Protein AF-W1X9W5-F1 (afdb_monomer_lite)

Radius of gyration: 18.4 Å; chains: 1; bounding box: 48×28×49 Å

pLDDT: mean 82.98, std 13.57, range [32.81, 93.44]

Organism: NCBI:txid1403943

Foldseek 3Di:
DADEDPPQQPVLLVVLVVCVVVVHQDAAAEGEYQDFDDLVSLVVSCVSSVYDSLRYAYHHDDPDPLCRVVSCVVSCVVVVVCVVVVHDDDRDDSVVSVVVVVCVVPPPDDDDDDDDDPDPDDD

Sequence (123 aa):
MIKRVSKIAKPTQHSVKELLSIGIQPDILICRSDRAVPANERAKIALFCNVPEKAVISLKDVDSIYKIPGLLKSQGLDDYICKRFSLNCPGANLSEWEQVTFDEATPVSEVPIGMVGQYIDLP

Structure (mmCIF, N/CA/C/O backbone):
data_AF-W1X9W5-F1
#
_entry.id   AF-W1X9W5-F1
#
loop_
_atom_site.group_PDB
_atom_site.id
_atom_site.type_symbol
_atom_site.label_atom_id
_atom_site.label_alt_id
_atom_site.label_comp_id
_atom_site.label_asym_id
_atom_site.label_entity_id
_atom_site.label_seq_id
_atom_site.pdbx_PDB_ins_code
_atom_site.Cartn_x
_atom_site.Cartn_y
_atom_site.Cartn_z
_atom_site.occupancy
_atom_site.B_iso_or_equiv
_atom_site.auth_seq_id
_atom_site.auth_comp_id
_atom_site.auth_asym_id
_atom_site.auth_atom_id
_atom_site.pdbx_PDB_model_num
ATOM 1 N N . MET A 1 1 ? 1.409 6.907 8.549 1.00 38.00 1 MET A N 1
ATOM 2 C CA . MET A 1 1 ? 2.759 6.596 9.073 1.00 38.00 1 MET A CA 1
ATOM 3 C C . MET A 1 1 ? 3.094 5.160 8.700 1.00 38.00 1 MET A C 1
ATOM 5 O O . MET A 1 1 ? 2.330 4.280 9.069 1.00 38.00 1 MET A O 1
ATOM 9 N N . ILE A 1 2 ? 4.149 4.920 7.914 1.00 32.81 2 ILE A N 1
ATOM 10 C CA . ILE A 1 2 ? 4.482 3.578 7.409 1.00 32.81 2 ILE A CA 1
ATOM 11 C C . ILE A 1 2 ? 5.764 3.091 8.101 1.00 32.81 2 ILE A C 1
ATOM 13 O O . ILE A 1 2 ? 6.840 3.611 7.825 1.00 32.81 2 ILE A O 1
ATOM 17 N N . LYS A 1 3 ? 5.653 2.125 9.024 1.00 34.16 3 LYS A N 1
ATOM 18 C CA . LYS A 1 3 ? 6.789 1.489 9.722 1.00 34.16 3 LYS A CA 1
ATOM 19 C C . LYS A 1 3 ? 6.965 0.047 9.229 1.00 34.16 3 LYS A C 1
ATOM 21 O O . LYS A 1 3 ? 5.981 -0.666 9.076 1.00 34.16 3 LYS A O 1
ATOM 26 N N . ARG A 1 4 ? 8.216 -0.371 9.001 1.00 33.41 4 ARG A N 1
ATOM 27 C CA . ARG A 1 4 ? 8.625 -1.712 8.533 1.00 33.41 4 ARG A CA 1
ATOM 28 C C . ARG A 1 4 ? 9.105 -2.523 9.749 1.00 33.41 4 ARG A C 1
ATOM 30 O O . ARG A 1 4 ? 10.085 -2.104 10.355 1.00 33.41 4 ARG A O 1
ATOM 37 N N . VAL A 1 5 ? 8.435 -3.613 10.162 1.00 41.75 5 VAL A N 1
ATOM 38 C CA . VAL A 1 5 ? 8.871 -4.423 11.333 1.00 41.75 5 VAL A CA 1
ATOM 39 C C . VAL A 1 5 ? 8.517 -5.919 11.228 1.00 41.75 5 VAL A C 1
ATOM 41 O O . VAL A 1 5 ? 7.378 -6.269 10.945 1.00 41.75 5 VAL A O 1
ATOM 44 N N . SER A 1 6 ? 9.471 -6.798 11.579 1.00 41.47 6 SER A N 1
ATOM 45 C CA . SER A 1 6 ? 9.383 -8.278 11.574 1.00 41.47 6 SER A CA 1
ATOM 46 C C . SER A 1 6 ? 8.470 -8.922 12.641 1.00 41.47 6 SER A C 1
ATOM 48 O O . SER A 1 6 ? 8.312 -10.139 12.661 1.00 41.47 6 SER A O 1
ATOM 50 N N . LYS A 1 7 ? 7.868 -8.139 13.546 1.00 44.41 7 LYS A N 1
ATOM 51 C CA . LYS A 1 7 ? 6.775 -8.553 14.454 1.00 44.41 7 LYS A CA 1
ATOM 52 C C . LYS A 1 7 ? 5.679 -7.491 14.364 1.00 44.41 7 LYS A C 1
ATOM 54 O O . LYS A 1 7 ? 5.753 -6.479 15.055 1.00 44.41 7 LYS A O 1
ATOM 59 N N . ILE A 1 8 ? 4.702 -7.702 13.485 1.00 53.00 8 ILE A N 1
ATOM 60 C CA . ILE A 1 8 ? 3.794 -6.666 12.954 1.00 53.00 8 ILE A CA 1
ATOM 61 C C . ILE A 1 8 ? 2.929 -6.001 14.044 1.00 53.00 8 ILE A C 1
ATOM 63 O O . ILE A 1 8 ? 2.641 -4.806 13.964 1.00 53.00 8 ILE A O 1
ATOM 67 N N . ALA A 1 9 ? 2.558 -6.721 15.109 1.00 57.12 9 ALA A N 1
ATOM 68 C CA . ALA A 1 9 ? 1.592 -6.217 16.091 1.00 57.12 9 ALA A CA 1
ATOM 69 C C . ALA A 1 9 ? 2.145 -5.148 17.063 1.00 57.12 9 ALA A C 1
ATOM 71 O O . ALA A 1 9 ? 1.516 -4.110 17.251 1.00 57.12 9 ALA A O 1
ATOM 72 N N . LYS A 1 10 ? 3.318 -5.353 17.681 1.00 63.28 10 LYS A N 1
ATOM 73 C CA . LYS A 1 10 ? 3.824 -4.481 18.772 1.00 63.28 10 LYS A CA 1
ATOM 74 C C . LYS A 1 10 ? 4.188 -3.036 18.363 1.00 63.28 10 LYS A C 1
ATOM 76 O O . LYS A 1 10 ? 3.813 -2.112 19.081 1.00 63.28 10 LYS A O 1
ATOM 81 N N . PRO A 1 11 ? 4.901 -2.792 17.251 1.00 66.25 11 PRO A N 1
ATOM 82 C CA . PRO A 1 11 ? 5.256 -1.435 16.836 1.00 66.25 11 PRO A CA 1
ATOM 83 C C . PRO A 1 11 ? 4.056 -0.676 16.270 1.00 66.25 11 PRO A C 1
ATOM 85 O O . PRO A 1 11 ? 3.940 0.526 16.493 1.00 66.25 11 PRO A O 1
ATOM 88 N N . THR A 1 12 ? 3.142 -1.379 15.593 1.00 63.22 12 THR A N 1
ATOM 89 C CA . THR A 1 12 ? 1.865 -0.814 15.138 1.00 63.22 12 THR A CA 1
ATOM 90 C C . THR A 1 12 ? 1.024 -0.362 16.331 1.00 63.22 12 THR A C 1
ATOM 92 O O . THR A 1 12 ? 0.568 0.777 16.353 1.00 63.22 12 THR A O 1
ATOM 95 N N . GLN A 1 13 ? 0.910 -1.196 17.372 1.00 64.81 13 GLN A N 1
ATOM 96 C CA . GLN A 1 13 ? 0.240 -0.835 18.628 1.00 64.81 13 GLN A CA 1
ATOM 97 C C . GLN A 1 13 ? 0.864 0.401 19.289 1.00 64.81 13 GLN A C 1
ATOM 99 O O . GLN A 1 13 ? 0.133 1.282 19.734 1.00 64.81 13 GLN A O 1
ATOM 104 N N . HIS A 1 14 ? 2.199 0.495 19.334 1.00 72.25 14 HIS A N 1
ATOM 105 C CA . HIS A 1 14 ? 2.874 1.654 19.925 1.00 72.25 14 HIS A CA 1
ATOM 106 C C . HIS A 1 14 ? 2.569 2.944 19.160 1.00 72.25 14 HIS A C 1
ATOM 108 O O . HIS A 1 14 ? 2.193 3.939 19.769 1.00 72.25 14 HIS A O 1
ATOM 114 N N . SER A 1 15 ? 2.666 2.926 17.829 1.00 74.50 15 SER A N 1
ATOM 115 C CA . SER A 1 15 ? 2.401 4.124 17.028 1.00 74.50 15 SER A CA 1
ATOM 116 C C . SER A 1 15 ? 0.933 4.535 17.024 1.00 74.50 15 SER A C 1
ATOM 118 O O . SER A 1 15 ? 0.646 5.728 17.011 1.00 74.50 15 SER A O 1
ATOM 120 N N . VAL A 1 16 ? -0.003 3.587 17.112 1.00 75.00 16 VAL A N 1
ATOM 121 C CA . VAL A 1 16 ? -1.415 3.937 17.310 1.00 75.00 16 VAL A CA 1
ATOM 122 C C . VAL A 1 16 ? -1.646 4.524 18.702 1.00 75.00 16 VAL A C 1
ATOM 124 O O . VAL A 1 16 ? -2.357 5.514 18.821 1.00 75.00 16 VAL A O 1
ATOM 127 N N . LYS A 1 17 ? -1.001 3.996 19.748 1.00 76.25 17 LYS A N 1
ATOM 128 C CA . LYS A 1 17 ? -1.079 4.574 21.097 1.00 76.25 17 LYS A CA 1
ATOM 129 C C . LYS A 1 17 ? -0.522 6.001 21.144 1.00 76.25 17 LYS A C 1
ATOM 131 O O . LYS A 1 17 ? -1.114 6.847 21.804 1.00 76.25 17 LYS A O 1
ATOM 136 N N . GLU A 1 18 ? 0.569 6.280 20.431 1.00 81.69 18 GLU A N 1
ATOM 137 C CA . GLU A 1 18 ? 1.123 7.635 20.291 1.00 81.69 18 GLU A CA 1
ATOM 138 C C . GLU A 1 18 ? 0.139 8.578 19.582 1.00 81.69 18 GLU A C 1
ATOM 140 O O . GLU A 1 18 ? -0.132 9.664 20.089 1.00 81.69 18 GLU A O 1
ATOM 145 N N . LEU A 1 19 ? -0.466 8.152 18.466 1.00 81.12 19 LEU A N 1
ATOM 146 C CA . LEU A 1 19 ? -1.488 8.937 17.756 1.00 81.12 19 LEU A CA 1
ATOM 147 C C . LEU A 1 19 ? -2.722 9.214 18.628 1.00 81.12 19 LEU A C 1
ATOM 149 O O . LEU A 1 19 ? -3.206 10.342 18.687 1.00 81.12 19 LEU A O 1
ATOM 153 N N . LEU A 1 20 ? -3.193 8.210 19.367 1.00 79.62 20 LEU A N 1
ATOM 154 C CA . LEU A 1 20 ? -4.311 8.374 20.294 1.00 79.62 20 LEU A CA 1
ATOM 155 C C . LEU A 1 20 ? -3.945 9.279 21.477 1.00 79.62 20 LEU A C 1
ATOM 157 O O . LEU A 1 20 ? -4.798 10.023 21.952 1.00 79.62 20 LEU A O 1
ATOM 161 N N . SER A 1 21 ? -2.685 9.269 21.930 1.00 82.06 21 SER A N 1
ATOM 162 C CA . SER A 1 21 ? -2.223 10.125 23.034 1.00 82.06 21 SER A CA 1
ATOM 163 C C . SER A 1 21 ? -2.272 11.620 22.705 1.00 82.06 21 SER A C 1
ATOM 165 O O . SER A 1 21 ? -2.445 12.432 23.608 1.00 82.06 21 SER A O 1
ATOM 167 N N . ILE A 1 22 ? -2.191 11.974 21.418 1.00 88.56 22 ILE A N 1
ATOM 168 C CA . ILE A 1 22 ? -2.360 13.346 20.918 1.00 88.56 22 ILE A CA 1
ATOM 169 C C . ILE A 1 22 ? -3.801 13.638 20.460 1.00 88.56 22 ILE A C 1
ATOM 171 O O . ILE A 1 22 ? -4.065 14.697 19.898 1.00 88.56 22 ILE A O 1
ATOM 175 N N . GLY A 1 23 ? -4.737 12.710 20.691 1.00 83.12 23 GLY A N 1
ATOM 176 C CA . GLY A 1 23 ? -6.158 12.865 20.370 1.00 83.12 23 GLY A CA 1
ATOM 177 C C . GLY A 1 23 ? -6.547 12.525 18.927 1.00 83.12 23 GLY A C 1
ATOM 178 O O . GLY A 1 23 ? -7.665 12.831 18.522 1.00 83.12 23 GLY A O 1
ATOM 179 N N . ILE A 1 24 ? -5.666 11.893 18.143 1.00 85.75 24 ILE A N 1
ATOM 180 C CA . ILE A 1 24 ? -5.950 11.516 16.752 1.00 85.75 24 ILE A CA 1
ATOM 181 C C . ILE A 1 24 ? -6.372 10.047 16.688 1.00 85.75 24 ILE A C 1
ATOM 183 O O . ILE A 1 24 ? -5.572 9.143 16.941 1.00 85.75 24 ILE A O 1
ATOM 187 N N . GLN A 1 25 ? -7.621 9.800 16.291 1.00 84.38 25 GLN A N 1
ATOM 188 C CA . GLN A 1 25 ? -8.123 8.456 16.014 1.00 84.38 25 GLN A CA 1
ATOM 189 C C . GLN A 1 25 ? -7.921 8.110 14.529 1.00 84.38 25 GLN A C 1
ATOM 191 O O . GLN A 1 25 ? -8.449 8.815 13.671 1.00 84.38 25 GLN A O 1
ATOM 196 N N . PRO A 1 26 ? -7.178 7.042 14.192 1.00 85.88 26 PRO A N 1
ATOM 197 C CA . PRO A 1 26 ? -7.026 6.622 12.805 1.00 85.88 26 PRO A CA 1
ATOM 198 C C . PRO A 1 26 ? -8.298 5.930 12.291 1.00 85.88 26 PRO A C 1
ATOM 200 O O . PRO A 1 26 ? -8.840 5.055 12.960 1.00 85.88 26 PRO A O 1
ATOM 203 N N . ASP A 1 27 ? -8.734 6.258 11.074 1.00 86.88 27 ASP A N 1
ATOM 204 C CA . ASP A 1 27 ? -9.847 5.564 10.403 1.00 86.88 27 ASP A CA 1
ATOM 205 C C . ASP A 1 27 ? -9.411 4.310 9.635 1.00 86.88 27 ASP A C 1
ATOM 207 O O . ASP A 1 27 ? -10.208 3.390 9.444 1.00 86.88 27 ASP A O 1
ATOM 211 N N . ILE A 1 28 ? -8.167 4.306 9.144 1.00 90.06 28 ILE A N 1
ATOM 212 C CA . ILE A 1 28 ? -7.582 3.284 8.269 1.00 90.06 28 ILE A CA 1
ATOM 213 C C . ILE A 1 28 ? -6.135 3.048 8.699 1.00 90.06 28 ILE A C 1
ATOM 215 O O . ILE A 1 28 ? -5.386 3.994 8.956 1.00 90.06 28 ILE A O 1
ATOM 219 N N . LEU A 1 29 ? -5.723 1.782 8.735 1.00 89.38 29 LEU A N 1
ATOM 220 C CA . LEU A 1 29 ? -4.358 1.367 9.034 1.00 89.38 29 LEU A CA 1
ATOM 221 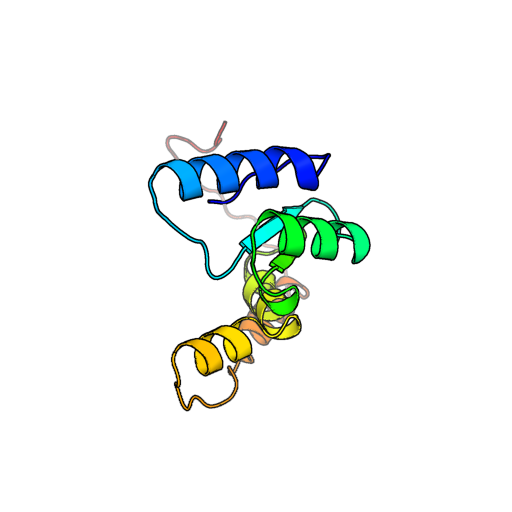C C . LEU A 1 29 ? -3.773 0.624 7.836 1.00 89.38 29 LEU A C 1
ATOM 223 O O . LEU A 1 29 ? -4.299 -0.403 7.419 1.00 89.38 29 LEU A O 1
ATOM 227 N N . ILE A 1 30 ? -2.656 1.125 7.309 1.00 89.62 30 ILE A N 1
ATOM 228 C CA . ILE A 1 30 ? -1.883 0.446 6.266 1.00 89.62 30 ILE A CA 1
ATOM 229 C C . ILE A 1 30 ? -0.688 -0.228 6.935 1.00 89.62 30 ILE A C 1
ATOM 231 O O . ILE A 1 30 ? 0.255 0.432 7.379 1.00 89.62 30 ILE A O 1
ATOM 235 N N . CYS A 1 31 ? -0.733 -1.551 7.011 1.00 87.88 31 CYS A N 1
ATOM 236 C CA . CYS A 1 31 ? 0.318 -2.375 7.585 1.00 87.88 31 CYS A CA 1
ATOM 237 C C . CYS A 1 31 ? 1.279 -2.807 6.476 1.00 87.88 31 CYS A C 1
ATOM 239 O O . CYS A 1 31 ? 0.944 -3.691 5.692 1.00 87.88 31 CYS A O 1
ATOM 241 N N . ARG A 1 32 ? 2.464 -2.184 6.402 1.00 87.19 32 ARG A N 1
ATOM 242 C CA . ARG A 1 32 ? 3.520 -2.607 5.471 1.00 87.19 32 ARG A CA 1
ATOM 243 C C . ARG A 1 32 ? 4.312 -3.773 6.062 1.00 87.19 32 ARG A C 1
ATOM 245 O O . ARG A 1 32 ? 4.806 -3.663 7.186 1.00 87.19 32 ARG A O 1
ATOM 252 N N . SER A 1 33 ? 4.469 -4.849 5.302 1.00 83.12 33 SER A N 1
ATOM 253 C CA . SER A 1 33 ? 5.193 -6.045 5.743 1.00 83.12 33 SER A CA 1
ATOM 254 C C . SER A 1 33 ? 5.836 -6.809 4.586 1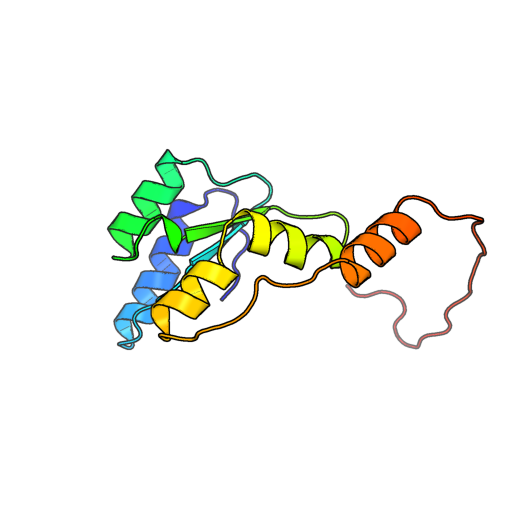.00 83.12 33 SER A C 1
ATOM 256 O O . SER A 1 33 ? 5.421 -6.701 3.439 1.00 83.12 33 SER A O 1
ATOM 258 N N . ASP A 1 34 ? 6.839 -7.623 4.911 1.00 81.88 34 ASP A N 1
ATOM 259 C CA . ASP A 1 34 ? 7.494 -8.570 3.994 1.00 81.88 34 ASP A CA 1
ATOM 260 C C . ASP A 1 34 ? 6.518 -9.642 3.470 1.00 81.88 34 ASP A C 1
ATOM 262 O O . ASP A 1 34 ? 6.618 -10.124 2.346 1.00 81.88 34 ASP A O 1
ATOM 266 N N . ARG A 1 35 ? 5.546 -10.012 4.306 1.00 82.56 35 ARG A N 1
ATOM 267 C CA . ARG A 1 35 ? 4.528 -11.034 4.051 1.00 82.56 35 ARG A CA 1
ATOM 268 C C . ARG A 1 35 ? 3.123 -10.468 4.216 1.00 82.56 35 ARG A C 1
ATOM 270 O O . ARG A 1 35 ? 2.940 -9.422 4.829 1.00 82.56 35 ARG A O 1
ATOM 277 N N . ALA A 1 36 ? 2.112 -11.185 3.735 1.00 82.31 36 ALA A N 1
ATOM 278 C CA . ALA A 1 36 ? 0.726 -10.839 4.041 1.00 82.31 36 ALA A CA 1
ATOM 279 C C . ALA A 1 36 ? 0.464 -10.931 5.556 1.00 82.31 36 ALA A C 1
ATOM 281 O O . ALA A 1 36 ? 0.854 -11.913 6.194 1.00 82.31 36 ALA A O 1
ATOM 282 N N . VAL A 1 37 ? -0.202 -9.924 6.127 1.00 83.56 37 VAL A N 1
ATOM 283 C CA . VAL A 1 37 ? -0.574 -9.925 7.547 1.00 83.56 37 VAL A CA 1
ATOM 284 C C . VAL A 1 37 ? -1.603 -11.039 7.785 1.00 83.56 37 VAL A C 1
ATOM 286 O O . VAL A 1 37 ? -2.675 -11.010 7.173 1.00 83.56 37 VAL A O 1
ATOM 289 N N . PRO A 1 38 ? -1.328 -12.022 8.662 1.00 85.94 38 PRO A N 1
ATOM 290 C CA . PRO A 1 38 ? -2.275 -13.094 8.946 1.00 85.94 38 PRO A CA 1
ATOM 291 C C . PRO A 1 38 ? -3.584 -12.543 9.517 1.00 85.94 38 PRO A C 1
ATOM 293 O O . PRO A 1 38 ? -3.569 -11.608 10.320 1.00 85.94 38 PRO A O 1
ATOM 296 N N . ALA A 1 39 ? -4.714 -13.178 9.195 1.00 86.38 39 ALA A N 1
ATOM 297 C CA . ALA A 1 39 ? -6.035 -12.739 9.659 1.00 86.38 39 ALA A CA 1
ATOM 298 C C . ALA A 1 39 ? -6.119 -12.574 11.191 1.00 86.38 39 ALA A C 1
ATOM 300 O O . ALA A 1 39 ? -6.701 -11.611 11.679 1.00 86.38 39 ALA A O 1
ATOM 301 N N . ASN A 1 40 ? -5.465 -13.459 11.952 1.00 86.31 40 ASN A N 1
ATOM 302 C CA . ASN A 1 40 ? -5.406 -13.377 13.416 1.00 86.31 40 ASN A CA 1
ATOM 303 C C . ASN A 1 40 ? -4.674 -12.110 13.906 1.00 86.31 40 ASN A C 1
ATOM 305 O O . ASN A 1 40 ? -5.133 -11.433 14.823 1.00 86.31 40 ASN A O 1
ATOM 309 N N . GLU A 1 41 ? -3.548 -11.746 13.285 1.00 84.94 41 GLU A N 1
ATOM 310 C CA . GLU A 1 41 ? -2.847 -10.507 13.644 1.00 84.94 41 GLU A CA 1
ATOM 311 C C . GLU A 1 41 ? -3.647 -9.272 13.232 1.00 84.94 41 GLU A C 1
ATOM 313 O O . GLU A 1 41 ? -3.728 -8.314 14.000 1.00 84.94 41 GLU A O 1
ATOM 318 N N . ARG A 1 42 ? -4.304 -9.323 12.069 1.00 85.44 42 ARG A N 1
ATOM 319 C CA . ARG A 1 42 ? -5.191 -8.259 11.592 1.00 85.44 42 ARG A CA 1
ATOM 320 C C . ARG A 1 42 ? -6.341 -7.996 12.570 1.00 85.44 42 ARG A C 1
ATOM 322 O O . ARG A 1 42 ? -6.571 -6.843 12.928 1.00 85.44 42 ARG A O 1
ATOM 329 N N . ALA A 1 43 ? -7.001 -9.050 13.053 1.00 87.25 43 ALA A N 1
ATOM 330 C CA . ALA A 1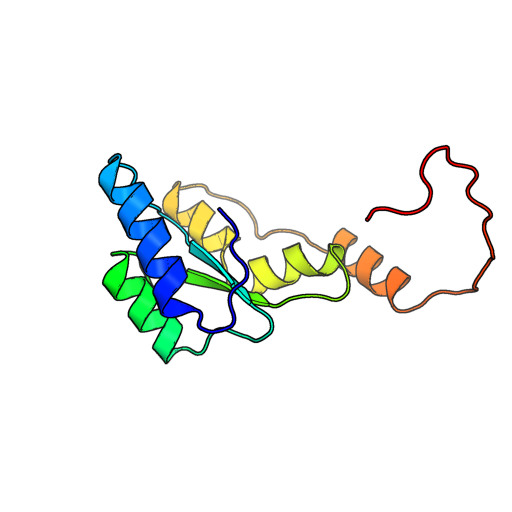 43 ? -8.075 -8.961 14.044 1.00 87.25 43 ALA A CA 1
ATOM 331 C C . ALA A 1 43 ? -7.589 -8.359 15.371 1.00 87.25 43 ALA A C 1
ATOM 333 O O . ALA A 1 43 ? -8.238 -7.487 15.947 1.00 87.25 43 ALA A O 1
ATOM 334 N N . LYS A 1 44 ? -6.395 -8.755 15.834 1.00 86.81 44 LYS A N 1
ATOM 335 C CA . LYS A 1 44 ? -5.777 -8.154 17.025 1.00 86.81 44 LYS A CA 1
ATOM 336 C C . LYS A 1 44 ? -5.523 -6.662 16.830 1.00 86.81 44 LYS A C 1
ATOM 338 O O . LYS A 1 44 ? -5.862 -5.877 17.706 1.00 86.81 44 LYS A O 1
ATOM 343 N N . ILE A 1 45 ? -4.937 -6.261 15.703 1.00 84.38 45 ILE A N 1
ATOM 344 C CA . ILE A 1 45 ? -4.659 -4.848 15.404 1.00 84.38 45 ILE A CA 1
ATOM 345 C C . ILE A 1 45 ? -5.961 -4.043 15.372 1.00 84.38 45 ILE A C 1
ATOM 347 O O . ILE A 1 45 ? -6.031 -3.001 16.019 1.00 84.38 45 ILE A O 1
ATOM 351 N N . ALA A 1 46 ? -6.994 -4.554 14.698 1.00 87.06 46 ALA A N 1
ATOM 352 C CA . ALA A 1 46 ? -8.322 -3.949 14.657 1.00 87.06 46 ALA A CA 1
ATOM 353 C C . ALA A 1 46 ? -8.893 -3.719 16.068 1.00 87.06 46 ALA A C 1
ATOM 355 O O . ALA A 1 46 ? -9.292 -2.603 16.399 1.00 87.06 46 ALA A O 1
ATOM 356 N N . LEU A 1 47 ? -8.829 -4.745 16.926 1.00 85.69 47 LEU A N 1
ATOM 357 C CA . LEU A 1 47 ? -9.290 -4.684 18.313 1.00 85.69 47 LEU A CA 1
ATOM 358 C C . LEU A 1 47 ? -8.520 -3.647 19.143 1.00 85.69 47 LEU A C 1
ATOM 360 O O . LEU A 1 47 ? -9.129 -2.828 19.822 1.00 85.69 47 LEU A O 1
ATOM 364 N N . PHE A 1 48 ? -7.185 -3.658 19.084 1.00 82.00 48 PHE A N 1
ATOM 365 C CA . PHE A 1 48 ? -6.359 -2.737 19.874 1.00 82.00 48 PHE A CA 1
ATOM 366 C C . PHE A 1 48 ? -6.482 -1.281 19.423 1.00 82.00 48 PHE A C 1
ATOM 368 O O . PHE A 1 48 ? -6.323 -0.376 20.237 1.00 82.00 48 PHE A O 1
ATOM 375 N N . CYS A 1 49 ? -6.736 -1.057 18.136 1.00 80.50 49 CYS A N 1
ATOM 376 C CA . CYS A 1 49 ? -6.807 0.279 17.553 1.00 80.50 49 CYS A CA 1
ATOM 377 C C . CYS A 1 49 ? -8.245 0.807 17.450 1.00 80.50 49 CYS A C 1
ATOM 379 O O . CYS A 1 49 ? -8.436 1.930 16.995 1.00 80.50 49 CYS A O 1
ATOM 381 N N . ASN A 1 50 ? -9.241 0.011 17.859 1.00 85.19 50 ASN A N 1
ATOM 382 C CA . ASN A 1 50 ? -10.667 0.309 17.735 1.00 85.19 50 ASN A CA 1
ATOM 383 C C . ASN A 1 50 ? -11.078 0.727 16.307 1.00 85.19 50 ASN A C 1
ATOM 385 O O . ASN A 1 50 ? -11.831 1.681 16.106 1.00 85.19 50 ASN A O 1
ATOM 389 N N . VAL A 1 51 ? -10.556 0.012 15.307 1.00 86.69 51 VAL A N 1
ATOM 390 C CA . VAL A 1 51 ? -10.911 0.195 13.892 1.00 86.69 51 VAL A CA 1
ATOM 391 C C . VAL A 1 51 ? -11.525 -1.089 13.338 1.00 86.69 51 VAL A C 1
ATOM 393 O O . VAL A 1 51 ? -11.157 -2.177 13.782 1.00 86.69 51 VAL A O 1
ATOM 396 N N . PRO A 1 52 ? -12.443 -1.017 12.359 1.00 89.50 52 PRO A N 1
ATOM 397 C CA . PRO A 1 52 ? -12.973 -2.214 11.714 1.00 89.50 52 PRO A CA 1
ATOM 398 C C . PRO A 1 52 ? -11.858 -3.048 11.071 1.00 89.50 52 PRO A C 1
ATOM 400 O O . PRO A 1 52 ? -10.940 -2.490 10.478 1.00 89.50 52 PRO A O 1
ATOM 403 N N . GLU A 1 53 ? -11.971 -4.379 11.073 1.00 88.12 53 GLU A N 1
ATOM 404 C CA . GLU A 1 53 ? -10.972 -5.243 10.415 1.00 88.12 53 GLU A CA 1
ATOM 405 C C . GLU A 1 53 ? -10.768 -4.918 8.932 1.00 88.12 53 GLU A C 1
ATOM 407 O O . GLU A 1 53 ? -9.651 -4.985 8.427 1.00 88.12 53 GLU A O 1
ATOM 412 N N . LYS A 1 54 ? -11.844 -4.525 8.241 1.00 87.88 54 LYS A N 1
ATOM 413 C CA . LYS A 1 54 ? -11.812 -4.068 6.843 1.00 87.88 54 LYS A CA 1
ATOM 414 C C . LYS A 1 54 ? -10.987 -2.794 6.627 1.00 87.88 54 LYS A C 1
ATOM 416 O O . LYS A 1 54 ? -10.596 -2.518 5.504 1.00 87.88 54 LYS A O 1
ATOM 421 N N . ALA A 1 55 ? -10.736 -2.026 7.684 1.00 89.19 55 ALA A N 1
ATOM 422 C CA . ALA A 1 55 ? -9.914 -0.824 7.648 1.00 89.19 55 ALA A CA 1
ATOM 423 C C . ALA A 1 55 ? -8.427 -1.115 7.917 1.00 89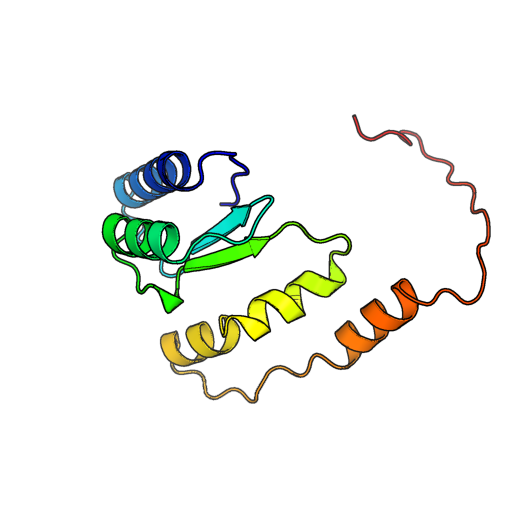.19 55 ALA A C 1
ATOM 425 O O . ALA A 1 55 ? -7.604 -0.202 7.851 1.00 89.19 55 ALA A O 1
ATOM 426 N N . VAL A 1 56 ? -8.073 -2.368 8.229 1.00 89.81 56 VAL A N 1
ATOM 427 C CA . VAL A 1 56 ? -6.687 -2.816 8.395 1.00 89.81 56 VAL A CA 1
ATOM 428 C C . VAL A 1 56 ? -6.229 -3.465 7.090 1.00 89.81 56 VAL A C 1
ATOM 430 O O . VAL A 1 56 ? -6.560 -4.613 6.795 1.00 89.81 56 VAL A O 1
ATOM 433 N N . ILE A 1 57 ? -5.466 -2.710 6.303 1.00 90.94 57 ILE A N 1
ATOM 434 C CA . ILE A 1 57 ? -5.009 -3.086 4.964 1.00 90.94 57 ILE A CA 1
ATOM 435 C C . ILE A 1 57 ? -3.589 -3.642 5.040 1.00 90.94 57 ILE A C 1
ATOM 437 O O . ILE A 1 57 ? -2.680 -2.995 5.562 1.00 90.94 57 ILE A O 1
ATOM 441 N N . SER A 1 58 ? -3.387 -4.839 4.496 1.00 89.81 58 SER A N 1
ATOM 442 C CA . SER A 1 58 ? -2.082 -5.494 4.420 1.00 89.81 58 SER A CA 1
ATOM 443 C C . SER A 1 58 ? -1.370 -5.073 3.141 1.00 89.81 58 SER A C 1
ATOM 445 O O . SER A 1 58 ? -1.733 -5.510 2.052 1.00 89.81 58 SER A O 1
ATOM 447 N N . LEU A 1 59 ? -0.311 -4.281 3.252 1.00 89.25 59 LEU A N 1
ATOM 448 C CA . LEU A 1 59 ? 0.514 -3.885 2.118 1.00 89.25 59 LEU A CA 1
ATOM 449 C C . LEU A 1 59 ? 1.813 -4.694 2.125 1.00 89.25 59 LEU A C 1
ATOM 451 O O . LEU A 1 59 ? 2.795 -4.303 2.756 1.00 89.25 59 LEU A O 1
ATOM 455 N N . LYS A 1 60 ? 1.801 -5.841 1.438 1.00 88.31 60 LYS A N 1
ATOM 456 C CA . LYS A 1 60 ? 3.028 -6.620 1.249 1.00 88.31 60 LYS A CA 1
ATOM 457 C C . LYS A 1 60 ? 4.020 -5.849 0.375 1.00 88.31 60 LYS A C 1
ATOM 459 O O . LYS A 1 60 ? 3.592 -5.095 -0.502 1.00 88.31 60 LYS A O 1
ATOM 464 N N . ASP A 1 61 ? 5.310 -6.065 0.592 1.00 86.62 61 ASP A N 1
ATOM 465 C CA . ASP A 1 61 ? 6.335 -5.546 -0.308 1.00 86.62 61 ASP A CA 1
ATOM 466 C C . ASP A 1 61 ? 6.105 -6.092 -1.730 1.00 86.62 61 ASP A C 1
ATOM 468 O O . ASP A 1 61 ? 5.772 -7.265 -1.936 1.00 86.62 61 ASP A O 1
ATOM 472 N N . VAL A 1 62 ? 6.222 -5.194 -2.705 1.00 87.06 62 VAL A N 1
ATOM 473 C CA . VAL A 1 62 ? 6.066 -5.472 -4.133 1.00 87.06 62 VAL A CA 1
ATOM 474 C C . VAL A 1 62 ? 7.336 -5.098 -4.871 1.00 87.06 62 VAL A C 1
ATOM 476 O O . VAL A 1 62 ? 8.065 -4.199 -4.461 1.00 87.06 62 VAL A O 1
ATOM 479 N N . ASP A 1 63 ? 7.569 -5.802 -5.965 1.00 85.88 63 ASP A N 1
ATOM 480 C CA . ASP A 1 63 ? 8.682 -5.618 -6.891 1.00 85.88 63 ASP A CA 1
ATOM 481 C C . ASP A 1 63 ? 8.553 -4.351 -7.746 1.00 85.88 63 ASP A C 1
ATOM 483 O O . ASP A 1 63 ? 9.560 -3.810 -8.183 1.00 85.88 63 ASP A O 1
ATOM 487 N N . SER A 1 64 ? 7.332 -3.843 -7.924 1.00 87.75 64 SER A N 1
ATOM 488 C CA . SER A 1 64 ? 7.058 -2.618 -8.672 1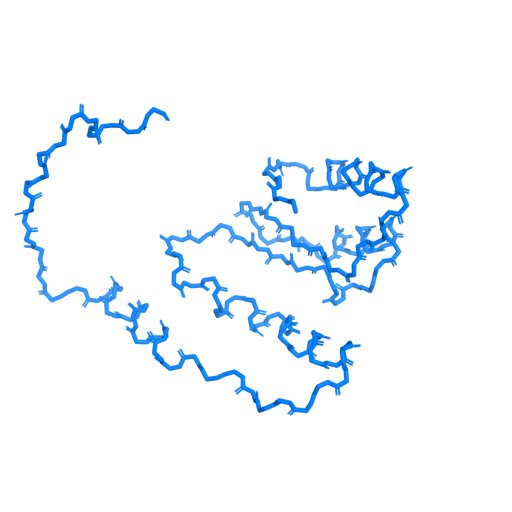.00 87.75 64 SER A CA 1
ATOM 489 C C . SER A 1 64 ? 6.041 -1.736 -7.957 1.00 87.75 64 SER A C 1
ATOM 491 O O . SER A 1 64 ? 5.022 -2.209 -7.440 1.00 87.75 64 SER A O 1
ATOM 493 N N . ILE A 1 65 ? 6.289 -0.424 -7.962 1.00 89.94 65 ILE A N 1
ATOM 494 C CA . ILE A 1 65 ? 5.371 0.577 -7.403 1.00 89.94 65 ILE A CA 1
ATOM 495 C C . ILE A 1 65 ? 4.022 0.605 -8.139 1.00 89.94 65 ILE A C 1
ATOM 497 O O . ILE A 1 65 ? 3.006 0.939 -7.527 1.00 89.94 65 ILE A O 1
ATOM 501 N N . TYR A 1 66 ? 3.985 0.185 -9.410 1.00 91.31 66 TYR A N 1
ATOM 502 C CA . TYR A 1 66 ? 2.780 0.169 -10.245 1.00 91.31 66 TYR A CA 1
ATOM 503 C C . TYR A 1 66 ? 1.776 -0.913 -9.821 1.00 91.31 66 TYR A C 1
ATOM 505 O O . TYR A 1 66 ? 0.588 -0.813 -10.118 1.00 91.31 66 TYR A O 1
ATOM 513 N N . LYS A 1 67 ? 2.212 -1.895 -9.020 1.00 89.38 67 LYS A N 1
ATOM 514 C CA . LYS A 1 67 ? 1.349 -2.954 -8.468 1.00 89.38 67 LYS A CA 1
ATOM 51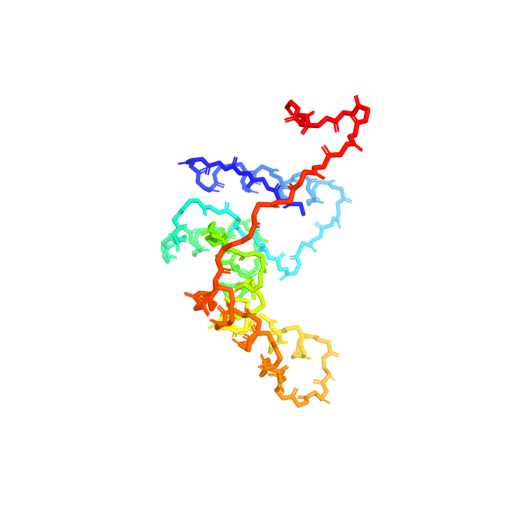5 C C . LYS A 1 67 ? 0.585 -2.527 -7.212 1.00 89.38 67 LYS A C 1
ATOM 517 O O . LYS A 1 67 ? -0.374 -3.193 -6.815 1.00 89.38 67 LYS A O 1
ATOM 522 N N . ILE A 1 68 ? 0.987 -1.425 -6.571 1.00 91.44 68 ILE A N 1
ATOM 523 C CA . ILE A 1 68 ? 0.388 -0.953 -5.313 1.00 91.44 68 ILE A CA 1
ATOM 524 C C . ILE A 1 68 ? -1.107 -0.619 -5.475 1.00 91.44 68 ILE A C 1
ATOM 526 O O . ILE A 1 68 ? -1.893 -1.119 -4.666 1.00 91.44 68 ILE A O 1
ATOM 530 N N . PRO A 1 69 ? -1.549 0.155 -6.490 1.00 91.12 69 PRO A N 1
ATOM 531 C CA . PRO A 1 69 ? -2.967 0.473 -6.669 1.00 91.12 69 PRO A CA 1
ATOM 532 C C . PRO A 1 69 ? -3.850 -0.773 -6.808 1.00 91.12 69 PRO A C 1
ATOM 534 O O . PRO A 1 69 ? -4.895 -0.860 -6.162 1.00 91.12 69 PRO A O 1
ATOM 537 N N . GLY A 1 70 ? -3.395 -1.775 -7.570 1.00 90.62 70 GLY A N 1
ATOM 538 C CA . GLY A 1 70 ? -4.103 -3.047 -7.730 1.00 90.62 70 GLY A CA 1
ATOM 539 C C . GLY A 1 70 ? -4.280 -3.799 -6.407 1.00 90.62 70 GLY A C 1
ATOM 540 O O . GLY A 1 70 ? -5.376 -4.270 -6.108 1.00 90.62 70 GLY A O 1
ATOM 541 N N . LEU A 1 71 ? -3.239 -3.845 -5.566 1.00 90.69 71 LEU A N 1
ATOM 542 C CA . LEU A 1 71 ? -3.294 -4.490 -4.245 1.00 90.69 71 LEU A CA 1
ATOM 543 C C . LEU A 1 71 ? -4.197 -3.772 -3.236 1.00 90.69 71 LEU A C 1
ATOM 545 O O . LEU A 1 71 ? -4.775 -4.413 -2.353 1.00 90.69 71 LEU A O 1
ATOM 549 N N . LEU A 1 72 ? -4.285 -2.445 -3.320 1.00 91.62 72 LEU A N 1
ATOM 550 C CA . LEU A 1 72 ? -5.172 -1.657 -2.465 1.00 91.62 72 LEU A CA 1
ATOM 551 C C . LEU A 1 72 ? -6.633 -1.843 -2.885 1.00 91.62 72 LEU A C 1
ATOM 553 O O . LEU A 1 72 ? -7.489 -2.080 -2.029 1.00 91.62 72 LEU A O 1
ATOM 557 N N . LYS A 1 73 ? -6.897 -1.824 -4.197 1.00 90.44 73 LYS A N 1
ATOM 558 C CA . LYS A 1 73 ? -8.219 -2.097 -4.766 1.00 90.44 73 LYS A CA 1
ATOM 559 C C . LYS A 1 73 ? -8.685 -3.523 -4.472 1.00 90.44 73 LYS A C 1
ATOM 561 O O . LYS A 1 73 ? -9.822 -3.721 -4.062 1.00 90.44 73 LYS A O 1
ATOM 566 N N . SER A 1 74 ? -7.809 -4.527 -4.575 1.00 90.19 74 SER A N 1
ATOM 567 C CA . SER A 1 74 ? -8.173 -5.920 -4.267 1.00 90.19 74 SER A CA 1
ATOM 568 C C . SER A 1 74 ? -8.578 -6.137 -2.804 1.00 90.19 74 SER A C 1
ATOM 570 O O . SER A 1 74 ? -9.230 -7.126 -2.484 1.00 90.19 74 SER A O 1
ATOM 572 N N . GLN A 1 75 ? -8.173 -5.237 -1.903 1.00 90.50 75 GLN A N 1
ATOM 573 C CA . GLN A 1 75 ? -8.572 -5.245 -0.492 1.00 90.50 75 GLN A CA 1
ATOM 574 C C . GLN A 1 75 ? -9.790 -4.353 -0.198 1.00 90.50 75 GLN A C 1
ATOM 576 O O . GLN A 1 75 ? -10.220 -4.289 0.953 1.00 90.50 75 GLN A O 1
ATOM 581 N N . GLY A 1 76 ? -10.361 -3.692 -1.212 1.00 89.88 76 GLY A N 1
ATOM 582 C CA . GLY A 1 76 ? -11.557 -2.853 -1.096 1.00 89.88 76 GLY A CA 1
ATOM 583 C C . GLY A 1 76 ? -11.337 -1.562 -0.307 1.00 89.88 76 GLY A C 1
ATOM 584 O O . GLY A 1 76 ? -12.264 -1.070 0.341 1.00 89.88 76 GLY A O 1
ATOM 585 N N . LEU A 1 77 ? -10.107 -1.032 -0.301 1.00 91.38 77 LEU A N 1
ATOM 586 C CA . LEU A 1 77 ? -9.782 0.210 0.405 1.00 91.38 77 LEU A CA 1
ATOM 587 C C . LEU A 1 77 ? -10.517 1.416 -0.201 1.00 91.38 77 LEU A C 1
ATOM 589 O O . LEU A 1 77 ? -11.048 2.251 0.529 1.00 91.38 77 LEU A O 1
ATOM 593 N N . ASP A 1 78 ? -10.555 1.498 -1.525 1.00 91.19 78 ASP A N 1
ATOM 594 C CA . ASP A 1 78 ? -11.270 2.518 -2.290 1.00 91.19 78 ASP A CA 1
ATOM 595 C C . ASP A 1 78 ? -12.772 2.504 -1.983 1.00 91.19 78 ASP A C 1
ATOM 597 O O . ASP A 1 78 ? -13.337 3.534 -1.603 1.00 91.19 78 ASP A O 1
ATOM 601 N N . ASP A 1 79 ? -13.395 1.325 -2.022 1.00 90.31 79 ASP A N 1
ATOM 602 C CA . ASP A 1 79 ? -14.798 1.141 -1.642 1.00 90.31 79 ASP A CA 1
ATOM 603 C C . ASP A 1 79 ? -15.061 1.531 -0.182 1.00 90.31 79 ASP A C 1
ATOM 605 O O . ASP A 1 79 ? -16.102 2.111 0.150 1.00 90.31 79 ASP A O 1
ATOM 609 N N . TYR A 1 80 ? -14.130 1.204 0.720 1.00 91.00 80 TYR A N 1
ATOM 610 C CA . TYR A 1 80 ? -14.239 1.556 2.132 1.00 91.00 80 TYR A CA 1
ATOM 611 C C . TYR A 1 80 ? -14.216 3.073 2.341 1.00 91.00 80 TYR A C 1
ATOM 613 O O . TYR A 1 80 ? -15.056 3.595 3.078 1.00 91.00 80 TYR A O 1
ATOM 621 N N . ILE A 1 81 ? -13.303 3.779 1.668 1.00 91.81 81 ILE A N 1
ATOM 622 C CA . ILE A 1 81 ? -13.194 5.242 1.716 1.00 91.81 81 ILE A CA 1
ATOM 623 C C . ILE A 1 81 ? -14.463 5.882 1.148 1.00 91.81 81 ILE A C 1
ATOM 625 O O . ILE A 1 81 ? -15.069 6.717 1.821 1.00 91.81 81 ILE A O 1
ATOM 629 N N . CYS A 1 82 ? -14.924 5.451 -0.031 1.00 92.25 82 CYS A N 1
ATOM 630 C CA . CYS A 1 82 ? -16.130 6.005 -0.650 1.00 92.25 82 CYS A CA 1
ATOM 631 C C . CYS A 1 82 ? -17.350 5.862 0.269 1.00 92.25 82 CYS A C 1
ATOM 633 O O . CYS A 1 82 ? -18.063 6.834 0.514 1.00 92.25 82 CYS A O 1
ATOM 635 N N . LYS A 1 83 ? -17.539 4.684 0.880 1.00 90.44 83 LYS A N 1
ATOM 636 C CA . LYS A 1 83 ? -18.622 4.450 1.849 1.00 90.44 83 LYS A CA 1
ATOM 637 C C . LYS A 1 83 ? -18.480 5.301 3.112 1.00 90.44 83 LYS A C 1
ATOM 639 O O . LYS A 1 83 ? -19.482 5.800 3.614 1.00 90.44 83 LYS A O 1
ATOM 644 N N . ARG A 1 84 ? -17.261 5.472 3.639 1.00 88.75 84 ARG A N 1
ATOM 645 C CA . ARG A 1 84 ? -16.997 6.266 4.855 1.00 88.75 84 ARG A CA 1
ATOM 646 C C . ARG A 1 84 ? -17.343 7.742 4.651 1.00 88.75 84 ARG A C 1
ATOM 648 O O . ARG A 1 84 ? -17.924 8.344 5.546 1.00 88.75 84 ARG A O 1
ATOM 655 N N . PHE A 1 85 ? -17.024 8.295 3.481 1.00 91.25 85 PHE A N 1
ATOM 656 C CA . PHE A 1 85 ? -17.291 9.694 3.132 1.00 91.25 85 PHE A CA 1
ATOM 657 C C . PHE A 1 85 ? -18.637 9.914 2.423 1.00 91.25 85 PHE A C 1
ATOM 659 O O . PHE A 1 85 ? -18.929 11.033 2.016 1.00 91.25 85 PHE A O 1
ATOM 666 N N . SER A 1 86 ? -19.473 8.875 2.298 1.00 92.00 86 SER A N 1
ATOM 667 C CA . SER A 1 86 ? -20.756 8.929 1.575 1.00 92.00 86 SER A CA 1
ATOM 668 C C . SER A 1 86 ? -20.620 9.435 0.130 1.00 92.00 86 SER A C 1
ATOM 670 O O . SER A 1 86 ? -21.482 10.150 -0.378 1.00 92.00 86 SER A O 1
ATOM 672 N N . LEU A 1 87 ? -19.525 9.066 -0.536 1.00 92.44 87 LEU A N 1
ATOM 673 C CA . LEU A 1 87 ? -19.258 9.414 -1.927 1.00 92.44 87 LEU A CA 1
ATOM 674 C C . LEU A 1 87 ? -19.868 8.361 -2.854 1.00 92.44 87 LEU A C 1
ATOM 676 O O . LEU A 1 87 ? -19.664 7.161 -2.666 1.00 92.44 87 LEU A O 1
ATOM 680 N N . ASN A 1 88 ? -20.590 8.819 -3.877 1.00 89.56 88 ASN A N 1
ATOM 681 C CA . ASN A 1 88 ? -21.079 7.963 -4.950 1.00 89.56 88 ASN A CA 1
ATOM 682 C C . ASN A 1 88 ? -20.087 8.009 -6.117 1.00 89.56 88 ASN A C 1
ATOM 684 O O . ASN A 1 88 ? -20.165 8.890 -6.973 1.00 89.56 88 ASN A O 1
ATOM 688 N N . CYS A 1 89 ? -19.119 7.095 -6.103 1.00 88.19 89 CYS A N 1
ATOM 689 C CA . CYS A 1 89 ? -18.073 7.006 -7.115 1.00 88.19 89 CYS A CA 1
ATOM 690 C C . CYS A 1 89 ? -18.215 5.705 -7.920 1.00 88.19 89 CYS A C 1
ATOM 692 O O . CYS A 1 89 ? -18.533 4.666 -7.338 1.00 88.19 89 CYS A O 1
ATOM 694 N N . PRO A 1 90 ? -17.965 5.730 -9.242 1.00 87.88 90 PRO A N 1
ATOM 695 C CA . PRO A 1 90 ? -17.820 4.502 -10.012 1.00 87.88 90 PRO A CA 1
ATOM 696 C C . PRO A 1 90 ? -16.576 3.729 -9.547 1.00 87.88 90 PRO A C 1
ATOM 698 O O . PRO A 1 90 ? -15.642 4.312 -8.993 1.00 87.88 90 PRO A O 1
ATOM 701 N N . GLY A 1 91 ? -16.548 2.417 -9.797 1.00 85.69 91 GLY A N 1
ATOM 702 C CA . GLY A 1 91 ? -15.387 1.587 -9.472 1.00 85.69 91 GLY A CA 1
ATOM 703 C C . GLY A 1 91 ? -14.119 2.094 -10.164 1.00 85.69 91 GLY A C 1
ATOM 704 O O . GLY A 1 91 ? -14.163 2.508 -11.324 1.00 85.69 91 GLY A O 1
ATOM 705 N N . ALA A 1 92 ? -12.986 2.057 -9.459 1.00 87.44 92 ALA A N 1
ATOM 706 C CA . ALA A 1 92 ? -11.727 2.583 -9.975 1.00 87.44 92 ALA A CA 1
ATOM 707 C C . ALA A 1 92 ? -11.314 1.871 -11.275 1.00 87.44 92 ALA A C 1
ATOM 709 O O . ALA A 1 92 ? -11.141 0.651 -11.287 1.00 87.44 92 ALA A O 1
ATOM 710 N N . ASN A 1 93 ? -11.123 2.612 -12.366 1.00 90.81 93 ASN A N 1
ATOM 711 C CA . ASN A 1 93 ? -10.550 2.057 -13.588 1.00 90.81 93 ASN A CA 1
ATOM 712 C C . ASN A 1 93 ? -9.019 2.003 -13.449 1.00 90.81 93 ASN A C 1
ATOM 714 O O . ASN A 1 93 ? -8.385 3.042 -13.286 1.00 90.81 93 ASN A O 1
ATOM 718 N N . LEU A 1 94 ? -8.441 0.799 -13.481 1.00 90.06 94 LEU A N 1
ATOM 719 C CA . LEU A 1 94 ? -6.995 0.581 -13.366 1.00 90.06 94 LEU A CA 1
ATOM 720 C C . LEU A 1 94 ? -6.355 0.088 -14.671 1.00 90.06 94 LEU A C 1
ATOM 722 O O . LEU A 1 94 ? -5.192 -0.298 -14.642 1.00 90.06 94 LEU A O 1
ATOM 726 N N . SER A 1 95 ? -7.058 0.129 -15.807 1.00 91.88 95 SER A N 1
ATOM 727 C CA . SER A 1 95 ? -6.548 -0.424 -17.070 1.00 91.88 95 SER A CA 1
ATOM 728 C C . SER A 1 95 ? -5.193 0.158 -17.491 1.00 91.88 95 SER A C 1
ATOM 730 O O . SER A 1 95 ? -4.335 -0.580 -17.958 1.00 91.88 95 SER A O 1
ATOM 732 N N . GLU A 1 96 ? -4.951 1.453 -17.269 1.00 91.38 96 GLU A N 1
ATOM 733 C CA . GLU A 1 96 ? -3.645 2.067 -17.562 1.00 91.38 96 GLU A CA 1
ATOM 734 C C . GLU A 1 96 ? -2.525 1.526 -16.657 1.00 91.38 96 GLU A C 1
ATOM 736 O O . GLU A 1 96 ? -1.421 1.256 -17.121 1.00 91.38 96 GLU A O 1
ATOM 741 N N . TRP A 1 97 ? -2.807 1.309 -15.370 1.00 91.06 97 TRP A N 1
ATOM 742 C CA . TRP A 1 97 ? -1.842 0.736 -14.423 1.00 91.06 97 TRP A CA 1
ATOM 743 C C . TRP A 1 97 ? -1.548 -0.732 -14.725 1.00 91.06 97 TRP A C 1
ATOM 745 O O . TRP A 1 97 ? -0.408 -1.183 -14.595 1.00 91.06 97 TRP A O 1
ATOM 755 N N . GLU A 1 98 ? -2.577 -1.473 -15.131 1.00 89.75 98 GLU A N 1
ATOM 756 C CA . GLU A 1 98 ? -2.456 -2.856 -15.585 1.00 89.75 98 GLU A CA 1
ATOM 757 C C . GLU A 1 98 ? -1.577 -2.935 -16.837 1.00 89.75 98 GLU A C 1
ATOM 759 O O . GLU A 1 98 ? -0.690 -3.785 -16.886 1.00 89.75 98 GLU A O 1
ATOM 764 N N . GLN A 1 99 ? -1.740 -2.002 -17.782 1.00 92.56 99 GLN A N 1
ATOM 765 C CA . GLN A 1 99 ? -0.892 -1.912 -18.970 1.00 92.56 99 GLN A CA 1
ATOM 766 C C . GLN A 1 99 ? 0.572 -1.636 -18.610 1.00 92.56 99 GLN A C 1
ATOM 768 O O . GLN A 1 99 ? 1.450 -2.364 -19.056 1.00 92.56 99 GLN A O 1
ATOM 773 N N . VAL A 1 100 ? 0.846 -0.652 -17.745 1.00 92.62 100 VAL A N 1
ATOM 774 C CA . VAL A 1 100 ? 2.225 -0.352 -17.308 1.00 92.62 100 VAL A CA 1
ATOM 775 C C . VAL A 1 100 ? 2.864 -1.559 -16.626 1.00 92.62 100 VAL A C 1
ATOM 777 O O . VAL A 1 100 ? 4.009 -1.899 -16.904 1.00 92.62 100 VAL A O 1
ATOM 780 N N . THR A 1 101 ? 2.112 -2.239 -15.760 1.00 89.81 101 THR A N 1
ATOM 781 C CA . THR A 1 101 ? 2.602 -3.441 -15.074 1.00 89.81 101 THR A CA 1
ATOM 782 C C . THR A 1 101 ? 2.880 -4.578 -16.064 1.00 89.81 101 THR A C 1
ATOM 784 O O . THR A 1 101 ? 3.810 -5.358 -15.864 1.00 89.81 101 THR A O 1
ATOM 787 N N . PHE A 1 102 ? 2.077 -4.689 -17.125 1.00 90.56 102 PHE A N 1
ATOM 788 C CA . PHE A 1 102 ? 2.262 -5.678 -18.184 1.00 90.56 102 PHE A CA 1
ATOM 789 C C . PHE A 1 102 ? 3.503 -5.387 -19.037 1.00 90.56 102 PHE A C 1
ATOM 791 O O . PHE A 1 102 ? 4.305 -6.294 -19.268 1.00 90.56 102 PHE A O 1
ATOM 798 N N . ASP A 1 103 ? 3.684 -4.131 -19.446 1.00 91.00 103 ASP A N 1
ATOM 799 C CA . ASP A 1 103 ? 4.823 -3.684 -20.252 1.00 91.00 103 ASP A CA 1
ATOM 800 C C . ASP A 1 103 ? 6.140 -3.806 -19.467 1.00 91.00 103 ASP A C 1
ATOM 802 O O . ASP A 1 103 ? 7.152 -4.248 -20.008 1.00 91.00 103 ASP A O 1
ATOM 806 N N . GLU A 1 104 ? 6.118 -3.495 -18.167 1.00 89.06 104 GLU A N 1
ATOM 807 C CA . GLU A 1 104 ? 7.254 -3.691 -17.259 1.00 89.06 104 GLU A CA 1
ATOM 808 C C . GLU A 1 104 ? 7.625 -5.176 -17.114 1.00 89.06 104 GLU A C 1
ATOM 810 O O . GLU A 1 104 ? 8.803 -5.526 -17.080 1.00 89.06 104 GLU A O 1
ATOM 815 N N . ALA A 1 105 ? 6.628 -6.063 -17.050 1.00 87.88 105 ALA A N 1
ATOM 816 C CA . ALA A 1 105 ? 6.849 -7.504 -16.949 1.00 87.88 105 ALA A CA 1
ATOM 817 C C . ALA A 1 105 ? 7.273 -8.153 -18.280 1.00 87.88 105 ALA A C 1
ATOM 819 O O . ALA A 1 105 ? 7.813 -9.261 -18.264 1.00 87.88 105 ALA A O 1
ATOM 820 N N . THR A 1 106 ? 7.029 -7.486 -19.414 1.00 90.50 106 THR A N 1
ATOM 821 C CA . THR A 1 106 ? 7.267 -8.018 -20.765 1.00 90.50 106 THR A CA 1
ATOM 822 C C . THR A 1 106 ? 8.075 -7.029 -21.619 1.00 90.50 106 THR A C 1
ATOM 824 O O . THR A 1 106 ? 7.569 -6.508 -22.618 1.00 90.50 106 THR A O 1
ATOM 827 N N . PRO A 1 107 ? 9.343 -6.750 -21.262 1.00 89.38 107 PRO A N 1
ATOM 828 C CA . PRO A 1 107 ? 10.174 -5.844 -22.040 1.00 89.38 107 PRO A CA 1
ATOM 829 C C . PRO A 1 107 ? 10.479 -6.430 -23.426 1.00 89.38 107 PRO A C 1
ATOM 831 O O . PRO A 1 107 ? 10.808 -7.606 -23.571 1.00 89.38 107 PRO A O 1
ATOM 834 N N . VAL A 1 108 ? 10.411 -5.587 -24.460 1.00 92.19 108 VAL A N 1
ATOM 835 C CA . VAL A 1 108 ? 10.721 -5.978 -25.850 1.00 92.19 108 VAL A CA 1
ATOM 836 C C . VAL A 1 108 ? 12.230 -6.149 -26.063 1.00 92.19 108 VAL A C 1
ATOM 838 O O . VAL A 1 108 ? 12.664 -7.013 -26.822 1.00 92.19 108 VAL A O 1
ATOM 841 N N . SER A 1 109 ? 13.036 -5.316 -25.405 1.00 91.25 109 SER A N 1
ATOM 842 C CA . SER A 1 109 ? 14.496 -5.316 -25.510 1.00 91.25 109 SER A CA 1
ATOM 843 C C . SER A 1 109 ? 15.123 -4.551 -24.350 1.00 91.25 109 SER A C 1
ATOM 845 O O . SER A 1 109 ? 14.542 -3.579 -23.870 1.00 91.25 109 SER A O 1
ATOM 847 N N . GLU A 1 110 ? 16.341 -4.919 -23.972 1.00 91.50 110 GLU A N 1
ATOM 848 C CA . GLU A 1 110 ? 17.136 -4.183 -22.989 1.00 91.50 110 GLU A CA 1
ATOM 849 C C . GLU A 1 110 ? 18.125 -3.250 -23.696 1.00 91.50 110 GLU A C 1
ATOM 851 O O . GLU A 1 110 ? 18.815 -3.652 -24.635 1.00 91.50 110 GLU A O 1
ATOM 856 N N . VAL A 1 111 ? 18.201 -1.995 -23.246 1.00 93.44 111 VAL A N 1
ATOM 857 C CA . VAL A 1 111 ? 19.148 -1.001 -23.767 1.00 93.44 111 VAL A CA 1
ATOM 858 C C . VAL A 1 111 ? 19.922 -0.395 -22.597 1.00 93.44 111 VAL A C 1
ATOM 860 O O . VAL A 1 111 ? 19.300 0.120 -21.666 1.00 93.44 111 VAL A O 1
ATOM 863 N N . PRO A 1 112 ? 21.267 -0.421 -22.615 1.00 90.88 112 PRO A N 1
ATOM 864 C CA . PRO A 1 112 ? 22.062 0.212 -21.575 1.00 90.88 112 PRO A CA 1
ATOM 865 C C . PRO A 1 112 ? 21.997 1.737 -21.712 1.00 90.88 112 PRO A C 1
ATOM 867 O O . PRO A 1 112 ? 22.312 2.293 -22.765 1.00 90.88 112 PRO A O 1
ATOM 870 N N . ILE A 1 113 ? 21.622 2.423 -20.632 1.00 91.12 113 ILE A N 1
ATOM 871 C CA . ILE A 1 113 ? 21.573 3.888 -20.561 1.00 91.12 113 ILE A CA 1
ATOM 872 C C . ILE A 1 113 ? 22.556 4.349 -19.484 1.00 91.12 113 ILE A C 1
ATOM 874 O O . ILE A 1 113 ? 22.432 3.980 -18.318 1.00 91.12 113 ILE A O 1
ATOM 878 N N . GLY A 1 114 ? 23.541 5.162 -19.871 1.00 90.94 114 GLY A N 1
ATOM 879 C CA . GLY A 1 114 ? 24.477 5.775 -18.930 1.00 90.94 114 GLY A CA 1
ATOM 880 C C . GLY A 1 114 ? 23.856 6.997 -18.255 1.00 90.94 114 GLY A C 1
ATOM 881 O O . GLY A 1 114 ? 23.476 7.948 -18.936 1.00 90.94 114 GLY A O 1
ATOM 882 N N . MET A 1 115 ? 23.777 6.994 -16.925 1.00 88.50 115 MET A N 1
ATOM 883 C CA . MET A 1 115 ? 23.364 8.162 -16.144 1.00 88.50 115 MET A CA 1
ATOM 884 C C . MET A 1 115 ? 24.593 8.883 -15.579 1.00 88.50 115 MET A C 1
ATOM 886 O O . MET A 1 115 ? 25.397 8.278 -14.873 1.00 88.50 115 MET A O 1
ATOM 890 N N . VAL A 1 116 ? 24.739 10.182 -15.871 1.00 89.38 116 VAL A N 1
ATOM 891 C CA . VAL A 1 116 ? 25.790 11.041 -15.296 1.00 89.38 116 VAL A CA 1
ATOM 892 C C . VAL A 1 116 ? 25.162 11.899 -14.205 1.00 89.38 116 VAL A C 1
ATOM 894 O O . VAL A 1 116 ? 24.405 12.823 -14.493 1.00 89.38 116 VAL A O 1
ATOM 897 N N . GLY A 1 117 ? 25.458 11.578 -12.948 1.00 86.31 117 GLY A N 1
ATOM 898 C CA . GLY A 1 117 ? 24.959 12.299 -11.780 1.00 86.31 117 GLY A CA 1
ATOM 899 C C . GLY A 1 117 ? 26.089 12.691 -10.836 1.00 86.31 117 GLY A C 1
ATOM 900 O O . GLY A 1 117 ? 27.127 12.037 -10.788 1.00 86.31 117 GLY A O 1
ATOM 901 N N . GLN A 1 118 ? 25.883 13.758 -10.063 1.00 83.94 118 GLN A N 1
ATOM 902 C CA . GLN A 1 118 ? 26.794 14.133 -8.975 1.00 83.94 118 GLN A CA 1
ATOM 903 C C . GLN A 1 118 ? 26.737 13.119 -7.817 1.00 83.94 118 GLN A C 1
ATOM 905 O O . GLN A 1 118 ? 27.741 12.883 -7.151 1.00 83.94 118 GLN A O 1
ATOM 910 N N . TYR A 1 119 ? 25.570 12.503 -7.615 1.00 84.44 119 TYR A N 1
ATOM 911 C CA . TYR A 1 119 ? 25.327 11.418 -6.670 1.00 84.44 119 TYR A CA 1
ATOM 912 C C . TYR A 1 119 ? 24.578 10.319 -7.422 1.00 84.44 119 TYR A C 1
ATOM 914 O O . TYR A 1 119 ? 23.407 10.487 -7.756 1.00 84.44 119 TYR A O 1
ATOM 922 N N . ILE A 1 120 ? 25.292 9.253 -7.777 1.00 77.88 120 ILE A N 1
ATOM 923 C CA . ILE A 1 120 ? 24.758 8.125 -8.561 1.00 77.88 120 ILE A CA 1
ATOM 924 C C . ILE A 1 120 ? 24.387 6.960 -7.630 1.00 77.88 120 ILE A C 1
ATOM 926 O O . ILE A 1 120 ? 23.474 6.198 -7.929 1.00 77.88 120 ILE A O 1
ATOM 930 N N . ASP A 1 121 ? 25.025 6.894 -6.461 1.00 76.50 121 ASP A N 1
ATOM 931 C CA . ASP A 1 121 ? 24.626 6.030 -5.357 1.00 76.50 121 ASP A CA 1
ATOM 932 C C . ASP A 1 121 ? 23.757 6.808 -4.364 1.00 76.50 121 ASP A C 1
ATOM 934 O O . ASP A 1 121 ? 24.130 7.889 -3.895 1.00 76.50 121 ASP A O 1
ATOM 938 N N . LEU A 1 122 ? 22.600 6.237 -4.024 1.00 60.19 122 LEU A N 1
ATOM 939 C CA . LEU A 1 122 ? 21.858 6.594 -2.819 1.00 60.19 122 LEU A CA 1
ATOM 940 C C . LEU A 1 122 ? 22.319 5.647 -1.695 1.00 60.19 122 LEU A C 1
ATOM 942 O O . LEU A 1 122 ? 22.062 4.448 -1.812 1.00 60.19 122 LEU A O 1
ATOM 946 N N . PRO A 1 123 ? 23.024 6.142 -0.657 1.00 57.47 123 PRO A N 1
ATOM 947 C CA . PRO A 1 123 ? 23.421 5.332 0.496 1.00 57.47 123 PRO A CA 1
ATOM 948 C C . PRO A 1 123 ? 22.230 4.833 1.329 1.00 57.47 123 PRO A C 1
ATOM 950 O O . PRO A 1 123 ? 21.149 5.469 1.291 1.00 57.47 123 PRO A O 1
#

Secondary structure (DSSP, 8-state):
-----SSSHHHHHHHHHHHHHTT---S-EEEEESSPPPHHHHHHHHHHHT--GGGEEEEE--S-GGGHHHHHHTTTHHHHHHHHTT---PPPP-HHHHHHHHHHHS-S---------S-----

InterPro domains:
  IPR004468 CTP synthase [PTHR11550] (9-122)
  IPR017456 CTP synthase, N-terminal [PF06418] (9-87)
  IPR027417 P-loop containing nucleoside triphosphate hydrolase [G3DSA:3.40.50.300] (2-105)
  IPR027417 P-loop containing nucleoside triphosphate hydrolase [SSF52540] (9-88)